Protein AF-A0A8T2MUW1-F1 (afdb_monomer_lite)

pLDDT: mean 74.4, std 23.47, range [25.89, 97.88]

Organism: NCBI:txid121402

Structure (mmCIF, N/CA/C/O backbone):
data_AF-A0A8T2MUW1-F1
#
_entry.id   AF-A0A8T2MUW1-F1
#
loop_
_atom_site.group_PDB
_atom_site.id
_atom_site.type_symbol
_atom_site.label_atom_id
_atom_site.label_alt_id
_atom_site.label_comp_id
_atom_site.label_asym_id
_atom_site.label_entity_id
_atom_site.label_seq_id
_atom_site.pdbx_PDB_ins_code
_atom_site.Cartn_x
_atom_site.Cartn_y
_atom_site.Cartn_z
_atom_site.occupancy
_atom_site.B_iso_or_equiv
_atom_site.auth_seq_id
_atom_site.auth_comp_id
_atom_site.auth_asym_id
_atom_site.auth_atom_id
_atom_site.pdbx_P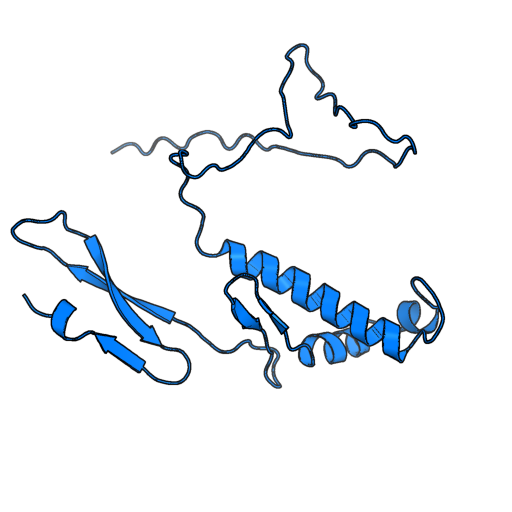DB_model_num
ATOM 1 N N . MET A 1 1 ? 32.789 17.665 -15.117 1.00 35.03 1 MET A N 1
ATOM 2 C CA . MET A 1 1 ? 31.347 17.574 -15.430 1.00 35.03 1 MET A CA 1
ATOM 3 C C . MET A 1 1 ? 30.590 18.192 -14.270 1.00 35.03 1 MET A C 1
ATOM 5 O O . MET A 1 1 ? 30.563 17.617 -13.192 1.00 35.03 1 MET A O 1
ATOM 9 N N . THR A 1 2 ? 30.112 19.420 -14.437 1.00 25.89 2 THR A N 1
ATOM 10 C CA . THR A 1 2 ? 29.362 20.162 -13.416 1.00 25.89 2 THR A CA 1
ATOM 11 C C . THR A 1 2 ? 27.902 19.730 -13.471 1.00 25.89 2 THR A C 1
ATOM 13 O O . THR A 1 2 ? 27.259 19.894 -14.504 1.00 25.89 2 THR A O 1
ATOM 16 N N . SER A 1 3 ? 27.393 19.148 -12.386 1.00 27.50 3 SER A N 1
ATOM 17 C CA . SER A 1 3 ? 25.976 18.812 -12.258 1.00 27.50 3 SER A CA 1
ATOM 18 C C . SER A 1 3 ? 25.231 20.044 -11.746 1.00 27.50 3 SER A C 1
ATOM 20 O O . SER A 1 3 ? 25.450 20.478 -10.614 1.00 27.50 3 SER A O 1
ATOM 22 N N . SER A 1 4 ? 24.409 20.653 -12.595 1.00 27.98 4 SER A N 1
ATOM 23 C CA . SER A 1 4 ? 23.560 21.790 -12.236 1.00 27.98 4 SER A CA 1
ATOM 24 C C . SER A 1 4 ? 22.319 21.264 -11.517 1.00 27.98 4 SER A C 1
ATOM 26 O O . SER A 1 4 ? 21.420 20.710 -12.146 1.00 27.98 4 SER A O 1
ATOM 28 N N . VAL A 1 5 ? 22.265 21.417 -10.196 1.00 36.09 5 VAL A N 1
ATOM 29 C CA . VAL A 1 5 ? 21.054 21.143 -9.412 1.00 36.09 5 VAL A CA 1
ATOM 30 C C . VAL A 1 5 ? 20.067 22.284 -9.668 1.00 36.09 5 VAL A C 1
ATOM 32 O O . VAL A 1 5 ? 20.334 23.427 -9.300 1.00 36.09 5 VAL A O 1
ATOM 35 N N . LEU A 1 6 ? 18.941 21.993 -10.326 1.00 33.69 6 LEU A N 1
ATOM 36 C CA . LEU A 1 6 ? 17.821 22.933 -10.426 1.00 33.69 6 LEU A CA 1
ATOM 37 C C . LEU A 1 6 ? 17.289 23.232 -9.011 1.00 33.69 6 LEU A C 1
ATOM 39 O O . LEU A 1 6 ? 17.141 22.301 -8.214 1.00 33.69 6 LEU A O 1
ATOM 43 N N . PRO A 1 7 ? 17.007 24.502 -8.666 1.00 29.80 7 PRO A N 1
ATOM 44 C CA . PRO A 1 7 ? 16.528 24.852 -7.339 1.00 29.80 7 PRO A CA 1
ATOM 45 C C . PRO A 1 7 ? 15.158 24.213 -7.106 1.00 29.80 7 PRO A C 1
ATOM 47 O O . PRO A 1 7 ? 14.219 24.407 -7.874 1.00 29.80 7 PRO A O 1
ATOM 50 N N . SER A 1 8 ? 15.060 23.436 -6.030 1.00 35.91 8 SER A N 1
ATOM 51 C CA . SER A 1 8 ? 13.803 22.874 -5.551 1.00 35.91 8 SER A CA 1
ATOM 52 C C . SER A 1 8 ? 12.954 24.014 -4.989 1.00 35.91 8 SER A C 1
ATOM 54 O O . SER A 1 8 ? 13.138 24.450 -3.850 1.00 35.91 8 SER A O 1
ATOM 56 N N . THR A 1 9 ? 12.063 24.563 -5.813 1.00 36.97 9 THR A N 1
ATOM 57 C CA . THR A 1 9 ? 11.066 25.534 -5.364 1.00 36.97 9 THR A CA 1
ATOM 58 C C . THR A 1 9 ? 10.074 24.790 -4.479 1.00 36.97 9 THR A C 1
ATOM 60 O O . THR A 1 9 ? 9.252 24.004 -4.945 1.00 36.97 9 THR A O 1
ATOM 63 N N . ARG A 1 10 ? 10.189 24.995 -3.168 1.00 34.69 10 ARG A N 1
ATOM 64 C CA . ARG A 1 10 ? 9.302 24.405 -2.168 1.00 34.69 10 ARG A CA 1
ATOM 65 C C . ARG A 1 10 ? 7.892 24.989 -2.342 1.00 34.69 10 ARG A C 1
ATOM 67 O O . ARG A 1 10 ? 7.623 26.092 -1.880 1.00 34.69 10 ARG A O 1
ATOM 74 N N . LEU A 1 11 ? 6.999 24.255 -3.003 1.00 37.12 11 LEU A N 1
ATOM 75 C CA . LEU A 1 11 ? 5.569 24.564 -3.062 1.00 37.12 11 LEU A CA 1
ATOM 76 C C . LEU A 1 11 ? 4.933 24.170 -1.723 1.00 37.12 11 LEU A C 1
ATOM 78 O O . LEU A 1 11 ? 4.792 22.989 -1.415 1.00 37.12 11 LEU A O 1
ATOM 82 N N . THR A 1 12 ? 4.595 25.153 -0.891 1.00 30.55 12 THR A N 1
ATOM 83 C CA . THR A 1 12 ? 3.819 24.931 0.336 1.00 30.55 12 THR A CA 1
ATOM 84 C C . THR A 1 12 ? 2.358 25.286 0.085 1.00 30.55 12 THR A C 1
ATOM 86 O O . THR A 1 12 ? 2.042 26.457 -0.120 1.00 30.55 12 THR A O 1
ATOM 89 N N . CYS A 1 13 ? 1.466 24.297 0.141 1.00 36.25 13 CYS A N 1
ATOM 90 C CA . CYS A 1 13 ? 0.022 24.516 0.199 1.00 36.25 13 CYS A CA 1
ATOM 91 C C . CYS A 1 13 ? -0.443 24.349 1.649 1.00 36.25 13 CYS A C 1
ATOM 93 O O . CYS A 1 13 ? -0.235 23.295 2.248 1.00 36.25 13 CYS A O 1
ATOM 95 N N . SER A 1 14 ? -1.071 25.385 2.204 1.00 35.25 14 SER A N 1
ATOM 96 C CA . SER A 1 14 ? -1.737 25.327 3.509 1.00 35.25 14 SER A CA 1
ATOM 97 C C . SER A 1 14 ? -3.250 25.216 3.299 1.00 35.25 14 SER A C 1
ATOM 99 O O . SER A 1 14 ? -3.775 25.925 2.438 1.00 35.25 14 SER A O 1
ATOM 101 N N . PRO A 1 15 ? -3.974 24.377 4.059 1.00 34.03 15 PRO A N 1
ATOM 102 C CA . PRO A 1 15 ? -5.423 24.299 3.945 1.00 34.03 15 PRO A CA 1
ATOM 103 C C . PRO A 1 15 ? -6.068 25.548 4.555 1.00 34.03 15 PRO A C 1
ATOM 105 O O . PRO A 1 15 ? -5.808 25.875 5.713 1.00 34.03 15 PRO A O 1
ATOM 108 N N . SER A 1 16 ? -6.925 26.236 3.800 1.00 32.97 16 SER A N 1
ATOM 109 C CA . SER A 1 16 ? -7.886 27.186 4.364 1.00 32.97 16 SER A CA 1
ATOM 110 C C . SER A 1 16 ? -9.198 26.472 4.705 1.00 32.97 16 SER A C 1
ATOM 112 O O . SER A 1 16 ? -9.610 25.520 4.044 1.00 32.97 16 SER A O 1
ATOM 114 N N . SER A 1 17 ? -9.814 26.920 5.798 1.00 30.31 17 SER A N 1
ATOM 115 C CA . SER A 1 17 ? -11.027 26.381 6.419 1.00 30.31 17 SER A CA 1
ATOM 116 C C . SER A 1 17 ? -12.212 26.237 5.447 1.00 30.31 17 SER A C 1
ATOM 118 O O . SER A 1 17 ? -12.308 26.991 4.477 1.00 30.31 17 SER A O 1
ATOM 120 N N . PRO A 1 18 ? -13.164 25.325 5.721 1.00 35.38 18 PRO A N 1
ATOM 121 C CA . PRO A 1 18 ? -14.256 25.043 4.804 1.00 35.38 18 PRO A CA 1
ATOM 122 C C . PRO A 1 18 ? -15.299 26.162 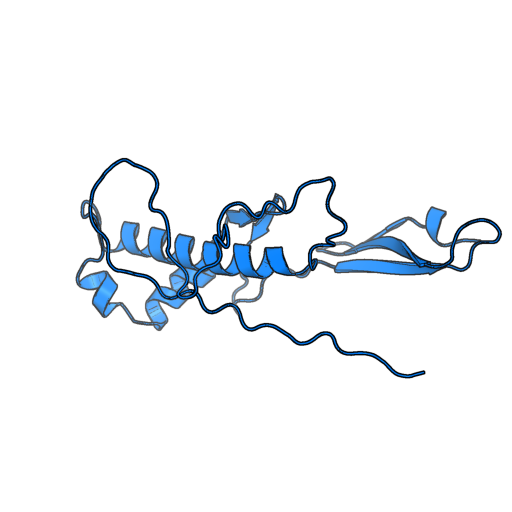4.875 1.00 35.38 18 PRO A C 1
ATOM 124 O O . PRO A 1 18 ? -15.888 26.394 5.929 1.00 35.38 18 PRO A O 1
ATOM 127 N N . GLN A 1 19 ? -15.572 26.828 3.753 1.00 31.42 19 GLN A N 1
ATOM 128 C CA . GLN A 1 19 ? -16.831 27.550 3.585 1.00 31.42 19 GLN A CA 1
ATOM 129 C C . GLN A 1 19 ? -17.630 26.956 2.428 1.00 31.42 19 GLN A C 1
ATOM 131 O O . GLN A 1 19 ? -17.142 26.782 1.315 1.00 31.42 19 GLN A O 1
ATOM 136 N N . GLN A 1 20 ? -18.869 26.602 2.762 1.00 36.53 20 GLN A N 1
ATOM 137 C CA . GLN A 1 20 ? -19.920 26.112 1.882 1.00 36.53 20 GLN A CA 1
ATOM 138 C C . GLN A 1 20 ? -20.222 27.121 0.769 1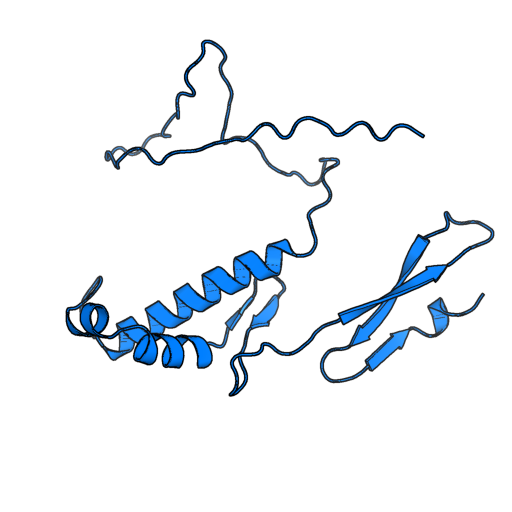.00 36.53 20 GLN A C 1
ATOM 140 O O . GLN A 1 20 ? -20.706 28.209 1.063 1.00 36.53 20 GLN A O 1
ATOM 145 N N . SER A 1 21 ? -20.017 26.742 -0.496 1.00 32.06 21 SER A N 1
ATOM 146 C CA . SER A 1 21 ? -20.837 27.174 -1.640 1.00 32.06 21 SER A CA 1
ATOM 147 C C . SER A 1 21 ? -20.384 26.456 -2.920 1.00 32.06 21 SER A C 1
ATOM 149 O O . SER A 1 21 ? -19.192 26.291 -3.169 1.00 32.06 21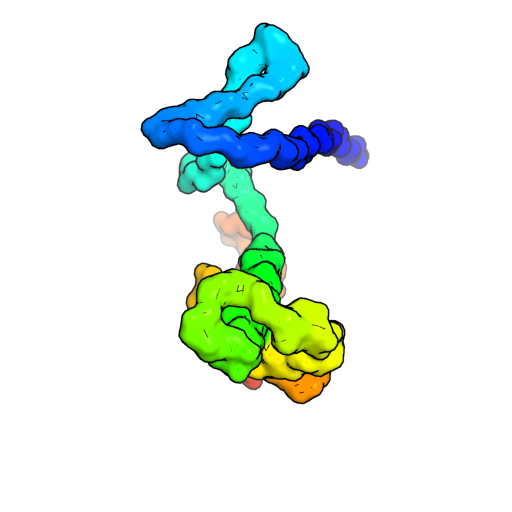 SER A O 1
ATOM 151 N N . ASN A 1 22 ? -21.346 26.014 -3.729 1.00 41.09 22 ASN A N 1
ATOM 152 C CA . ASN A 1 22 ? -21.188 25.154 -4.907 1.00 41.09 22 ASN A CA 1
ATOM 153 C C . ASN A 1 22 ? -20.638 25.875 -6.153 1.00 41.09 22 ASN A C 1
ATOM 155 O O . ASN A 1 22 ? -21.256 25.839 -7.216 1.00 41.09 22 ASN A O 1
ATOM 159 N N . HIS A 1 23 ? -19.479 26.521 -6.068 1.00 38.94 23 HIS A N 1
ATOM 160 C CA . HIS A 1 23 ? -18.813 27.035 -7.263 1.00 38.94 23 HIS A CA 1
ATOM 161 C C . HIS A 1 23 ? -17.308 27.168 -7.017 1.00 38.94 23 HIS A C 1
ATOM 163 O O . HIS A 1 23 ? -16.902 27.892 -6.116 1.00 38.94 23 HIS A O 1
ATOM 169 N N . LEU A 1 24 ? -16.523 26.419 -7.803 1.00 37.97 24 LEU A N 1
ATOM 170 C CA . LEU A 1 24 ? -15.063 26.477 -7.990 1.00 37.97 24 LEU A CA 1
ATOM 171 C C . LEU A 1 24 ? -14.318 27.403 -7.009 1.00 37.97 24 LEU A C 1
ATOM 173 O O . LEU A 1 24 ? -14.204 28.604 -7.245 1.00 37.97 24 LEU A O 1
ATOM 177 N N . THR A 1 25 ? -13.774 26.835 -5.929 1.00 36.22 25 THR A N 1
ATOM 178 C CA . THR A 1 25 ? -12.861 27.541 -5.023 1.00 36.22 25 THR A CA 1
ATOM 179 C C . THR A 1 25 ? -11.607 27.954 -5.790 1.00 36.22 25 THR A C 1
ATOM 181 O O . THR A 1 25 ? -10.744 27.123 -6.075 1.00 36.22 25 THR A O 1
ATOM 184 N N . SER A 1 26 ? -11.509 29.233 -6.145 1.00 36.75 26 SER A N 1
ATOM 185 C CA . SER A 1 26 ? -10.259 29.837 -6.584 1.00 36.75 26 SER A CA 1
ATOM 186 C C . SER A 1 26 ? -9.347 30.015 -5.369 1.00 36.75 26 SER A C 1
ATOM 188 O O . SER A 1 26 ? -9.704 30.656 -4.380 1.00 36.75 26 SER A O 1
ATOM 190 N N . PHE A 1 27 ? -8.159 29.417 -5.426 1.00 40.31 27 PHE A N 1
ATOM 191 C CA . PHE A 1 27 ? -7.106 29.632 -4.439 1.00 40.31 27 PHE A CA 1
ATOM 192 C C . PHE A 1 27 ? -6.228 30.796 -4.915 1.00 40.31 27 PHE A C 1
ATOM 194 O O . PHE A 1 27 ? -5.675 30.749 -6.011 1.00 40.31 27 PHE A O 1
ATOM 201 N N . LEU A 1 28 ? -6.114 31.857 -4.113 1.00 36.75 28 LEU A N 1
ATOM 202 C CA . LEU A 1 28 ? -5.218 32.984 -4.386 1.00 36.75 28 LEU A CA 1
ATOM 203 C C . LEU A 1 28 ? -3.842 32.701 -3.764 1.00 36.75 28 LEU A C 1
ATOM 205 O O . LEU A 1 28 ? -3.709 32.669 -2.540 1.00 36.75 28 LEU A O 1
ATOM 209 N N . CYS A 1 29 ? -2.808 32.517 -4.588 1.00 40.66 29 CYS A N 1
ATOM 210 C CA . CYS A 1 29 ? -1.415 32.579 -4.136 1.00 40.66 29 CYS A CA 1
ATOM 211 C C . CYS A 1 29 ? -0.991 34.054 -4.030 1.00 40.66 29 CYS A C 1
ATOM 213 O O . CYS A 1 29 ? -1.237 34.840 -4.939 1.00 40.66 29 CYS A O 1
ATOM 215 N N . ASN A 1 30 ? -0.388 34.452 -2.907 1.00 42.50 30 ASN A N 1
ATOM 216 C CA . ASN A 1 30 ? -0.077 35.855 -2.632 1.00 42.50 30 ASN A CA 1
ATOM 217 C C . ASN A 1 30 ? 1.060 36.361 -3.546 1.00 42.50 30 ASN A C 1
ATOM 219 O O . ASN A 1 30 ? 2.208 35.942 -3.404 1.00 42.50 30 ASN A O 1
ATOM 223 N N . GLY A 1 31 ? 0.723 37.255 -4.479 1.00 43.22 31 GLY A N 1
ATOM 224 C CA . GLY A 1 31 ? 1.609 37.850 -5.484 1.00 43.22 31 GLY A CA 1
ATOM 225 C C . GLY A 1 31 ? 0.835 38.060 -6.788 1.00 43.22 31 GLY A C 1
ATOM 226 O O . GLY A 1 31 ? 0.171 37.140 -7.243 1.00 43.22 31 GLY A O 1
ATOM 227 N N . ASN A 1 32 ? 0.872 39.263 -7.373 1.00 48.50 32 ASN A N 1
ATOM 228 C CA . ASN A 1 32 ? 0.067 39.683 -8.538 1.00 48.50 32 ASN A CA 1
ATOM 229 C C . ASN A 1 32 ? 0.435 38.976 -9.867 1.00 48.50 32 ASN A C 1
ATOM 231 O O . ASN A 1 32 ? 0.694 39.624 -10.879 1.00 48.50 32 ASN A O 1
ATOM 235 N N . MET A 1 33 ? 0.442 37.648 -9.893 1.00 44.91 33 MET A N 1
ATOM 236 C CA . MET A 1 33 ? 0.492 36.849 -11.109 1.00 44.91 33 MET A CA 1
ATOM 237 C C . MET A 1 33 ? -0.581 35.764 -10.986 1.00 44.91 33 MET A C 1
ATOM 239 O O . MET A 1 33 ? -0.591 35.072 -9.966 1.00 44.91 33 MET A O 1
ATOM 243 N N . PRO A 1 34 ? -1.487 35.593 -11.967 1.00 45.25 34 PRO A N 1
ATOM 244 C CA . PRO A 1 34 ? -2.442 34.494 -11.950 1.00 45.25 34 PRO A CA 1
ATOM 245 C C . PRO A 1 34 ? -1.677 33.182 -12.167 1.00 45.25 34 PRO A C 1
ATOM 247 O O . PRO A 1 34 ? -1.558 32.680 -13.279 1.00 45.25 34 PRO A O 1
ATOM 250 N N . LEU A 1 35 ? -1.098 32.653 -11.092 1.00 44.34 35 LEU A N 1
ATOM 251 C CA . LEU A 1 35 ? -0.571 31.302 -11.023 1.00 44.34 35 LEU A CA 1
ATOM 252 C C . LEU A 1 35 ? -1.781 30.385 -10.885 1.00 44.34 35 LEU A C 1
ATOM 254 O O . LEU A 1 35 ? -2.398 30.296 -9.825 1.00 44.34 35 LEU A O 1
ATOM 258 N N . SER A 1 36 ? -2.157 29.753 -11.991 1.00 50.22 36 SER A N 1
ATOM 259 C CA . SER A 1 36 ? -3.189 28.723 -12.061 1.00 50.22 36 SER A CA 1
ATOM 260 C C . SER A 1 36 ? -2.712 27.433 -11.383 1.00 50.22 36 SER A C 1
ATOM 262 O O . SER A 1 36 ? -2.550 26.409 -12.043 1.00 50.22 36 SER A O 1
ATOM 264 N N . CYS A 1 37 ? -2.465 27.473 -10.074 1.00 50.59 37 CYS A N 1
ATOM 265 C CA . CYS A 1 37 ? -2.256 26.263 -9.287 1.00 50.59 37 CYS A CA 1
ATOM 266 C C . CYS A 1 37 ? -3.589 25.502 -9.239 1.00 50.59 37 CYS A C 1
ATOM 268 O O . CYS A 1 37 ? -4.591 26.030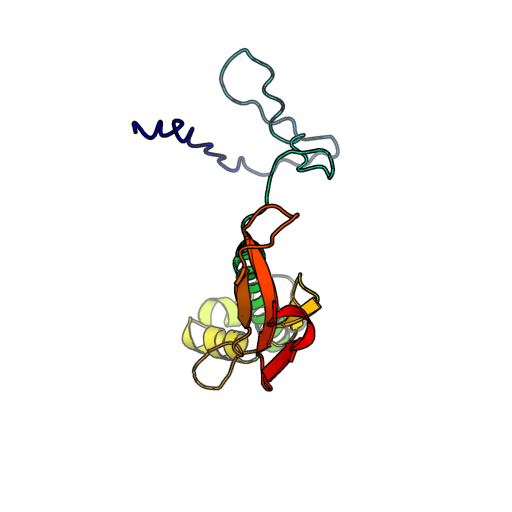 -8.752 1.00 50.59 37 CYS A O 1
ATOM 270 N N . GLY A 1 38 ? -3.615 24.280 -9.775 1.00 51.25 38 GLY A N 1
ATOM 271 C CA . GLY A 1 38 ? -4.810 23.428 -9.829 1.00 51.25 38 GLY A CA 1
ATOM 272 C C . GLY A 1 38 ? -5.266 23.030 -11.236 1.00 51.25 38 GLY A C 1
ATOM 273 O O . GLY A 1 38 ? -6.222 22.264 -11.361 1.00 51.25 38 GLY A O 1
ATOM 274 N N . GLN A 1 39 ? -4.595 23.504 -12.291 1.00 53.56 39 GLN A N 1
ATOM 275 C CA . GLN A 1 39 ? -4.784 22.998 -13.659 1.00 53.56 39 GLN A CA 1
ATOM 276 C C . GLN A 1 39 ? -3.617 22.131 -14.146 1.00 53.56 39 GLN A C 1
ATOM 278 O O . GLN A 1 39 ? -3.679 21.617 -15.265 1.00 53.56 39 GLN A O 1
ATOM 283 N N . GLU A 1 40 ? -2.573 21.926 -13.334 1.00 60.03 40 GLU A N 1
ATOM 284 C CA . GLU A 1 40 ? -1.478 21.035 -13.700 1.00 60.03 40 GLU A CA 1
ATOM 285 C C . GLU A 1 40 ? -1.993 19.602 -13.854 1.00 60.03 40 GLU A C 1
ATOM 287 O O . GLU A 1 40 ? -2.324 18.905 -12.894 1.00 60.03 40 GLU A O 1
ATOM 292 N N . ARG A 1 41 ? -2.056 19.150 -15.106 1.00 56.28 41 ARG A N 1
ATOM 293 C CA . ARG A 1 41 ? -2.284 17.753 -15.448 1.00 56.28 41 ARG A CA 1
ATOM 294 C C . ARG A 1 41 ? -0.985 17.204 -15.993 1.00 56.28 41 ARG A C 1
ATOM 296 O O . ARG A 1 41 ? -0.466 17.695 -16.993 1.00 56.28 41 ARG A O 1
ATOM 303 N N . ILE A 1 42 ? -0.493 16.151 -15.358 1.00 59.22 42 ILE A N 1
ATOM 304 C CA . ILE A 1 42 ? 0.512 15.281 -15.958 1.00 59.22 42 ILE A CA 1
ATOM 305 C C . ILE A 1 42 ? -0.221 14.519 -17.067 1.00 59.22 42 ILE A C 1
ATOM 307 O O . ILE A 1 42 ? -0.851 13.490 -16.834 1.00 59.22 42 ILE A O 1
ATOM 311 N N . GLY A 1 43 ? -0.285 15.137 -18.244 1.00 54.72 43 GLY A N 1
ATOM 312 C CA . GLY A 1 43 ? -0.885 14.558 -19.436 1.00 54.72 43 GLY A CA 1
ATOM 313 C C . GLY A 1 43 ? 0.052 13.547 -20.088 1.00 54.72 43 GLY A C 1
ATOM 314 O O . GLY A 1 43 ? 1.263 13.576 -19.867 1.00 54.72 43 GLY A O 1
ATOM 315 N N . ILE A 1 44 ? -0.520 12.689 -20.932 1.00 57.03 44 ILE A N 1
ATOM 316 C CA . ILE A 1 44 ? 0.211 11.700 -21.743 1.00 57.03 44 ILE A CA 1
ATOM 317 C C . ILE A 1 44 ? 1.259 12.392 -22.640 1.00 57.03 44 ILE A C 1
ATOM 319 O O . ILE A 1 44 ? 2.308 11.822 -22.913 1.00 57.03 44 ILE A O 1
ATOM 323 N N . ASP A 1 45 ? 1.024 13.658 -23.001 1.00 61.66 45 ASP A N 1
ATOM 324 C CA . ASP A 1 45 ? 1.922 14.477 -23.826 1.00 61.66 45 ASP A CA 1
ATOM 325 C C . ASP A 1 45 ? 3.027 15.202 -23.027 1.00 61.66 45 ASP A C 1
ATOM 327 O O . ASP A 1 45 ? 3.760 16.032 -23.571 1.00 61.66 45 ASP A O 1
ATOM 331 N N . SER A 1 46 ? 3.149 14.949 -21.718 1.00 66.62 46 SER A N 1
ATOM 332 C CA . SER A 1 46 ? 4.178 15.579 -20.885 1.00 66.62 46 SER A CA 1
ATOM 333 C C . SER A 1 46 ? 5.493 14.796 -20.920 1.00 66.62 46 SER A C 1
ATOM 335 O O . SER A 1 46 ? 5.510 13.571 -20.931 1.00 66.62 46 SER A O 1
ATOM 337 N N . LYS A 1 47 ? 6.628 15.504 -20.862 1.00 67.44 47 LYS A N 1
ATOM 338 C CA . LYS A 1 47 ? 7.966 14.894 -20.706 1.00 67.44 47 LYS A CA 1
ATOM 339 C C . LYS A 1 47 ? 8.230 14.362 -19.288 1.00 67.44 47 LYS A C 1
ATOM 341 O O . LYS A 1 47 ? 9.382 14.154 -18.917 1.00 67.44 47 LYS A O 1
ATOM 346 N N . TYR A 1 48 ? 7.199 14.260 -18.458 1.00 67.94 48 TYR A N 1
ATOM 347 C CA . TYR A 1 48 ? 7.336 13.849 -17.072 1.00 67.94 48 TYR A CA 1
ATOM 348 C C . TYR A 1 48 ? 7.368 12.323 -16.990 1.00 67.94 48 TYR A C 1
ATOM 350 O O . TYR A 1 48 ? 6.420 11.656 -17.396 1.00 67.94 48 TYR A O 1
ATOM 358 N N . GLU A 1 49 ? 8.436 11.781 -16.413 1.00 66.25 49 GLU A N 1
ATOM 359 C CA . GLU A 1 49 ? 8.498 10.378 -16.018 1.00 66.25 49 GLU A CA 1
ATOM 360 C C . GLU A 1 49 ? 8.119 10.260 -14.545 1.00 66.25 49 GLU A C 1
ATOM 362 O O . GLU A 1 49 ? 8.762 10.844 -13.668 1.00 66.25 49 GLU A O 1
ATOM 367 N N . GLN A 1 50 ? 7.043 9.525 -14.269 1.00 68.25 50 GLN A N 1
ATOM 368 C CA . GLN A 1 50 ? 6.600 9.312 -12.901 1.00 68.25 50 GLN A CA 1
ATOM 369 C C . GLN A 1 50 ? 7.588 8.424 -12.151 1.00 68.25 50 GLN A C 1
ATOM 371 O O . GLN A 1 50 ? 8.012 7.381 -12.648 1.00 68.25 50 GLN A O 1
ATOM 376 N N . GLU A 1 51 ? 7.915 8.809 -10.917 1.00 74.75 51 GLU A N 1
ATOM 377 C CA . GLU A 1 51 ? 8.709 7.952 -10.047 1.00 74.75 51 GLU A CA 1
ATOM 378 C C . GLU A 1 51 ? 7.940 6.648 -9.783 1.00 74.75 51 GLU A C 1
ATOM 380 O O . GLU A 1 51 ? 6.844 6.655 -9.216 1.00 74.75 51 GLU A O 1
ATOM 385 N N . GLY A 1 52 ? 8.538 5.511 -10.149 1.00 75.25 52 GLY A N 1
ATOM 386 C CA . GLY A 1 52 ? 7.908 4.185 -10.062 1.00 75.25 52 GLY A CA 1
ATOM 387 C C . GLY A 1 52 ? 7.544 3.717 -8.646 1.00 75.25 52 GLY A C 1
ATOM 388 O O . GLY A 1 52 ? 7.020 2.624 -8.474 1.00 75.25 52 GLY A O 1
ATOM 389 N N . LYS A 1 53 ? 7.810 4.530 -7.617 1.00 82.44 53 LYS A N 1
ATOM 390 C CA . LYS A 1 53 ? 7.509 4.234 -6.210 1.00 82.44 53 LYS A CA 1
ATOM 391 C C . LYS A 1 53 ? 6.278 4.959 -5.674 1.00 82.44 53 LYS A C 1
ATOM 393 O O . LYS A 1 53 ? 5.842 4.655 -4.566 1.00 82.44 53 LYS A O 1
ATOM 398 N N . VAL A 1 54 ? 5.694 5.885 -6.439 1.00 86.19 54 VAL A N 1
ATOM 399 C CA . VAL A 1 54 ? 4.515 6.655 -6.002 1.00 86.19 54 VAL A CA 1
ATOM 400 C C . VAL A 1 54 ? 3.337 5.737 -5.662 1.00 86.19 54 VAL A C 1
ATOM 402 O O . VAL A 1 54 ? 2.605 6.010 -4.712 1.00 86.19 54 VAL A O 1
ATOM 405 N N . GLN A 1 55 ? 3.192 4.607 -6.361 1.00 85.50 55 GLN A N 1
ATOM 406 C CA . GLN A 1 55 ? 2.124 3.641 -6.084 1.00 85.50 55 GLN A CA 1
ATOM 407 C C . GLN A 1 55 ? 2.193 3.073 -4.659 1.00 85.50 55 GLN A C 1
ATOM 409 O O . GLN A 1 55 ? 1.159 2.948 -4.011 1.00 85.50 55 GLN A O 1
ATOM 414 N N . PHE A 1 56 ? 3.394 2.858 -4.106 1.00 87.81 56 PHE A N 1
ATOM 415 C CA . PHE A 1 56 ? 3.546 2.390 -2.724 1.00 87.81 56 PHE A CA 1
ATOM 416 C C . PHE A 1 56 ? 3.038 3.406 -1.698 1.00 87.81 56 PHE A C 1
ATOM 418 O O . PHE A 1 56 ? 2.494 3.021 -0.666 1.00 87.81 56 PHE A O 1
ATOM 425 N N . VAL A 1 57 ? 3.189 4.703 -1.977 1.00 91.94 57 VAL A N 1
ATOM 426 C CA . VAL A 1 57 ? 2.683 5.765 -1.097 1.00 91.94 57 VAL A CA 1
ATOM 427 C C . VAL A 1 57 ? 1.157 5.787 -1.124 1.00 91.94 57 VAL A C 1
ATOM 429 O O . VAL A 1 57 ? 0.526 5.873 -0.071 1.00 91.94 57 VAL A O 1
ATOM 432 N N . ILE A 1 58 ? 0.567 5.662 -2.315 1.00 92.06 58 ILE A N 1
ATOM 433 C CA . ILE A 1 58 ? -0.887 5.595 -2.496 1.00 92.06 58 ILE A CA 1
ATOM 434 C C . ILE A 1 58 ? -1.446 4.390 -1.734 1.00 92.06 58 ILE A C 1
ATOM 436 O O . ILE A 1 58 ? -2.324 4.544 -0.884 1.00 92.06 58 ILE A O 1
ATOM 440 N N . ASP A 1 59 ? -0.892 3.206 -1.980 1.00 93.62 59 ASP A N 1
ATOM 441 C CA . ASP A 1 59 ? -1.353 1.963 -1.369 1.00 93.62 59 ASP A CA 1
ATOM 442 C C . ASP A 1 59 ? -1.176 1.978 0.164 1.00 93.62 59 ASP A C 1
ATOM 444 O O . ASP A 1 59 ? -2.044 1.490 0.888 1.00 93.62 59 ASP A O 1
ATOM 448 N N . ALA A 1 60 ? -0.119 2.609 0.692 1.00 94.31 60 ALA A N 1
ATOM 449 C CA . ALA A 1 60 ? 0.069 2.773 2.136 1.00 94.31 60 ALA A CA 1
ATOM 450 C C . ALA A 1 60 ? -1.040 3.622 2.784 1.00 94.31 60 ALA A C 1
ATOM 452 O O . ALA A 1 60 ? -1.545 3.274 3.855 1.00 94.31 60 ALA A O 1
ATOM 453 N N . VAL A 1 61 ? -1.457 4.712 2.133 1.00 96.50 61 VAL A N 1
ATOM 454 C CA . VAL A 1 61 ? -2.565 5.551 2.619 1.00 96.50 61 VAL A CA 1
ATOM 455 C C . VAL A 1 61 ? -3.883 4.777 2.576 1.00 96.50 61 VAL A C 1
ATOM 457 O O . VAL A 1 61 ? -4.634 4.784 3.555 1.00 96.50 61 VAL A O 1
ATOM 460 N N . TYR A 1 62 ? -4.143 4.051 1.485 1.00 96.75 62 TYR A N 1
ATOM 461 C CA . TYR A 1 62 ? -5.333 3.207 1.373 1.00 96.75 62 TYR A CA 1
ATOM 462 C C . TYR A 1 62 ? -5.361 2.091 2.420 1.00 96.75 62 TYR A C 1
ATOM 464 O O . TYR A 1 62 ? -6.419 1.830 2.989 1.00 96.75 62 TYR A O 1
ATOM 472 N N . ALA A 1 63 ? -4.221 1.483 2.754 1.00 97.00 63 ALA A N 1
ATOM 473 C CA . ALA A 1 63 ? -4.150 0.469 3.803 1.00 97.00 63 ALA A CA 1
ATOM 474 C C . ALA A 1 63 ? -4.624 1.013 5.161 1.00 97.00 63 ALA A C 1
ATOM 476 O O . ALA A 1 63 ? -5.415 0.367 5.850 1.00 97.00 63 ALA A O 1
ATOM 477 N N . VAL A 1 64 ? -4.210 2.229 5.528 1.00 96.94 64 VAL A N 1
ATOM 478 C CA . VAL A 1 64 ? -4.674 2.878 6.765 1.00 96.94 64 VAL A CA 1
ATOM 479 C C . VAL A 1 64 ? -6.165 3.219 6.683 1.00 96.94 64 VAL A C 1
ATOM 481 O O . VAL A 1 64 ? -6.894 2.993 7.650 1.00 96.94 64 VAL A O 1
ATOM 484 N N . ALA A 1 65 ? -6.643 3.702 5.533 1.00 97.50 65 ALA A N 1
ATOM 485 C CA . ALA A 1 65 ? -8.060 4.000 5.327 1.00 97.50 65 ALA A CA 1
ATOM 486 C C . ALA A 1 65 ? -8.941 2.745 5.473 1.00 97.50 65 ALA A C 1
ATOM 488 O O . ALA A 1 65 ? -9.929 2.767 6.208 1.00 97.50 65 ALA A O 1
ATOM 489 N N . HIS A 1 66 ? -8.552 1.630 4.849 1.00 97.88 66 HIS A N 1
ATOM 490 C CA . HIS A 1 66 ? -9.233 0.341 4.989 1.00 97.88 66 HIS A CA 1
ATOM 491 C C . HIS A 1 66 ? -9.211 -0.170 6.434 1.00 97.88 66 HIS A C 1
ATOM 493 O O . HIS A 1 66 ? -10.227 -0.663 6.927 1.00 97.88 66 HIS A O 1
ATOM 499 N N . ALA A 1 67 ? -8.090 -0.015 7.142 1.00 97.50 67 ALA A N 1
ATOM 500 C CA . ALA A 1 67 ? -7.984 -0.410 8.543 1.00 97.50 67 ALA A CA 1
ATOM 501 C C . ALA A 1 67 ? -8.954 0.378 9.433 1.00 97.50 67 ALA A C 1
ATOM 503 O O . ALA A 1 67 ? -9.691 -0.214 10.221 1.00 97.50 67 ALA A O 1
ATOM 504 N N . LEU A 1 68 ? -8.989 1.705 9.278 1.00 96.69 68 LEU A N 1
ATOM 505 C CA . LEU A 1 68 ? -9.904 2.578 10.013 1.00 96.69 68 LEU A CA 1
ATOM 506 C C . LEU A 1 68 ? -11.365 2.292 9.661 1.00 96.69 68 LEU A C 1
ATOM 508 O O . LEU A 1 68 ? -12.210 2.287 10.551 1.00 96.69 68 LEU A O 1
ATOM 512 N N . HIS A 1 69 ? -11.660 2.003 8.394 1.00 96.00 69 HIS A N 1
ATOM 513 C CA . HIS A 1 69 ? -13.001 1.629 7.956 1.00 96.00 69 HIS A CA 1
ATOM 514 C C . HIS A 1 69 ? -13.481 0.331 8.621 1.00 96.00 69 HIS A C 1
ATOM 516 O O . HIS A 1 69 ? -14.585 0.285 9.166 1.00 96.00 69 HIS A O 1
ATOM 522 N N . ASN A 1 70 ? -12.643 -0.708 8.632 1.00 96.75 70 ASN A N 1
ATOM 523 C CA . ASN A 1 70 ? -12.968 -1.982 9.277 1.00 96.75 70 ASN A CA 1
ATOM 524 C C . ASN A 1 70 ? -13.136 -1.812 10.792 1.00 96.75 70 ASN A C 1
ATOM 526 O O . ASN A 1 70 ? -14.094 -2.301 11.378 1.00 96.75 70 ASN A O 1
ATOM 530 N N . MET A 1 71 ? -12.250 -1.038 11.413 1.00 96.56 71 MET A N 1
ATOM 531 C CA . MET A 1 71 ? -12.327 -0.711 12.831 1.00 96.56 71 MET A CA 1
ATOM 532 C C . MET A 1 71 ? -13.598 0.054 13.202 1.00 96.56 71 MET A C 1
ATOM 534 O O . MET A 1 71 ? -14.222 -0.241 14.218 1.00 96.56 71 MET A O 1
ATOM 538 N N . HIS A 1 72 ? -13.995 1.024 12.380 1.00 96.50 72 HIS A N 1
ATOM 539 C CA . HIS A 1 72 ? -15.232 1.769 12.566 1.00 96.50 72 HIS A CA 1
ATOM 540 C C . HIS A 1 72 ? -16.453 0.851 12.457 1.00 96.50 72 HIS A C 1
ATOM 542 O O . HIS A 1 72 ? -17.350 0.934 13.289 1.00 96.50 72 HIS A O 1
ATOM 548 N N . ARG A 1 73 ? -16.498 -0.041 11.459 1.00 95.06 73 ARG A N 1
ATOM 549 C CA . ARG A 1 73 ? -17.604 -1.002 11.303 1.00 95.06 73 ARG A CA 1
ATOM 550 C C . ARG A 1 73 ? -17.757 -1.933 12.504 1.00 95.06 73 ARG A C 1
ATOM 552 O O . ARG A 1 73 ? -18.883 -2.261 12.858 1.00 95.06 73 ARG A O 1
ATOM 559 N N . ASP A 1 74 ? -16.648 -2.322 13.121 1.00 95.19 74 ASP A N 1
ATOM 560 C CA . ASP A 1 74 ? -16.657 -3.214 14.279 1.00 95.19 74 ASP A CA 1
ATOM 561 C C . ASP A 1 74 ? -17.040 -2.504 15.586 1.00 95.19 74 ASP A C 1
ATOM 563 O O . ASP A 1 74 ? -17.741 -3.081 16.412 1.00 95.19 74 ASP A O 1
ATOM 567 N N . LEU A 1 75 ? -16.547 -1.279 15.807 1.00 94.88 75 LEU A N 1
ATOM 568 C CA . LEU A 1 75 ? -16.685 -0.568 17.091 1.00 94.88 7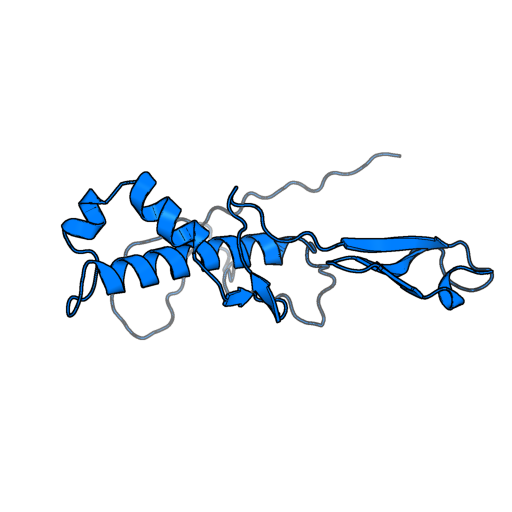5 LEU A CA 1
ATOM 569 C C . LEU A 1 75 ? -17.825 0.448 17.122 1.00 94.88 75 LEU A C 1
ATOM 571 O O . LEU A 1 75 ? -18.304 0.817 18.189 1.00 94.88 75 LEU A O 1
ATOM 575 N N . CYS A 1 76 ? -18.243 0.936 15.960 1.00 95.12 76 CYS A N 1
ATOM 576 C CA . CYS A 1 76 ? -19.241 1.986 15.830 1.00 95.12 76 CYS A CA 1
ATOM 577 C C . CYS A 1 76 ? -20.393 1.535 14.908 1.00 95.12 76 CYS A C 1
ATOM 579 O O . CYS A 1 76 ? -20.682 2.230 13.928 1.00 95.12 76 CYS A O 1
ATOM 581 N N . PRO A 1 77 ? -21.059 0.388 15.169 1.00 89.50 77 PRO A N 1
ATOM 582 C CA . PRO A 1 77 ? -22.200 -0.022 14.357 1.00 89.50 77 PRO A CA 1
ATOM 583 C C . PRO A 1 77 ? -23.293 1.060 14.422 1.00 89.50 77 PRO A C 1
ATOM 585 O O . PRO A 1 77 ? -23.577 1.598 15.492 1.00 89.50 77 PRO A O 1
ATOM 588 N N . GLU A 1 78 ? -23.876 1.407 13.272 1.00 86.44 78 GLU A N 1
ATOM 589 C CA . GLU A 1 78 ? -24.975 2.385 13.125 1.00 86.44 78 GLU A CA 1
ATOM 590 C C . GLU A 1 78 ? -24.655 3.858 13.454 1.00 86.44 78 GLU A C 1
ATOM 592 O O . GLU A 1 78 ? -25.554 4.701 13.465 1.00 86.44 78 GLU A O 1
ATOM 597 N N . ARG A 1 79 ? -23.387 4.219 13.689 1.00 88.56 79 ARG A N 1
ATOM 598 C CA . ARG A 1 79 ? -22.981 5.621 13.878 1.00 88.56 79 ARG A CA 1
ATOM 599 C C . ARG A 1 79 ? -22.146 6.105 12.699 1.00 88.56 79 ARG A C 1
ATOM 601 O O . ARG A 1 79 ? -21.278 5.396 12.215 1.00 88.56 79 ARG A O 1
ATOM 608 N N . SER A 1 80 ? -22.376 7.340 12.259 1.00 89.25 80 SER A N 1
ATOM 609 C CA . SER A 1 80 ? -21.464 8.043 11.355 1.00 89.25 80 SER A CA 1
ATOM 610 C C . SER A 1 80 ? -20.367 8.762 12.144 1.00 89.25 80 SER A C 1
ATOM 612 O O . SER A 1 80 ? -20.674 9.494 13.088 1.00 89.25 80 SER A O 1
ATOM 614 N N . GLY A 1 81 ? -19.114 8.636 11.711 1.00 91.31 81 GLY A N 1
ATOM 615 C CA . GLY A 1 81 ? -17.977 9.325 12.325 1.00 91.31 81 GLY A CA 1
ATOM 616 C C . GLY A 1 81 ? -17.366 8.558 13.500 1.00 91.31 81 GLY A C 1
ATOM 617 O O . GLY A 1 81 ? -17.719 7.421 13.786 1.00 91.31 81 GLY A O 1
ATOM 618 N N . ILE A 1 82 ? -16.404 9.172 14.187 1.00 92.50 82 ILE A N 1
ATOM 619 C CA . ILE A 1 82 ? -15.639 8.495 15.243 1.00 92.50 82 ILE A CA 1
ATOM 620 C C . ILE A 1 82 ? -16.505 8.356 16.504 1.00 92.50 82 ILE A C 1
ATOM 622 O O . ILE A 1 82 ? -17.058 9.336 17.002 1.00 92.50 82 ILE A O 1
ATOM 626 N N . CYS A 1 83 ? -16.626 7.134 17.028 1.00 93.88 83 CYS A N 1
ATOM 627 C CA . CYS A 1 83 ? -17.273 6.867 18.312 1.00 93.88 83 CYS A CA 1
ATOM 628 C C . CYS A 1 83 ? -16.248 6.784 19.464 1.00 93.88 83 CYS A C 1
ATOM 630 O O . CYS A 1 83 ? -15.070 6.522 19.206 1.00 93.88 83 CYS A O 1
ATOM 632 N N . PRO A 1 84 ? -16.676 6.931 20.737 1.00 94.50 84 PRO A N 1
ATOM 633 C CA . PRO A 1 84 ? -15.764 6.916 21.886 1.00 94.50 84 PRO A CA 1
ATOM 634 C C . PRO A 1 84 ? -14.896 5.654 21.978 1.00 94.50 84 PRO A C 1
ATOM 636 O O . PRO A 1 84 ? -13.735 5.720 22.369 1.00 94.50 84 PRO A O 1
ATOM 639 N N . GLU A 1 85 ? -15.422 4.494 21.574 1.00 93.38 85 GLU A N 1
ATOM 640 C CA . GLU A 1 85 ? -14.652 3.245 21.565 1.00 93.38 85 GLU A CA 1
ATOM 641 C C . GLU A 1 85 ? -13.484 3.271 20.580 1.00 93.38 85 GLU A C 1
ATOM 643 O O . GLU A 1 85 ? -12.422 2.719 20.871 1.00 93.38 85 GLU A O 1
ATOM 648 N N . MET A 1 86 ? -13.679 3.901 19.420 1.00 94.69 86 MET A N 1
ATOM 649 C CA . MET A 1 86 ? -12.646 4.068 18.404 1.00 94.69 86 MET A CA 1
ATOM 650 C C . MET A 1 86 ? -11.637 5.145 18.819 1.00 94.69 86 MET A C 1
ATOM 652 O O . MET A 1 86 ? -10.440 4.960 18.614 1.00 94.69 86 MET A O 1
ATOM 656 N N . GLU A 1 87 ? -12.095 6.218 19.466 1.00 92.69 87 GLU A N 1
ATOM 657 C CA . GLU A 1 87 ? -11.238 7.279 20.009 1.00 92.69 87 GLU A CA 1
ATOM 658 C C . GLU A 1 87 ? -10.300 6.754 21.111 1.00 92.69 87 GLU A C 1
ATOM 660 O O . GLU A 1 87 ? -9.107 7.051 21.123 1.00 92.69 87 GLU A O 1
ATOM 665 N N . MET A 1 88 ? -10.803 5.869 21.978 1.00 93.06 88 MET A N 1
ATOM 666 C CA . MET A 1 88 ? -10.012 5.215 23.028 1.00 93.06 88 MET A CA 1
ATOM 667 C C . MET A 1 88 ? -9.182 4.021 22.538 1.00 93.06 88 MET A C 1
ATOM 669 O O . MET A 1 88 ? -8.380 3.470 23.294 1.00 93.06 88 MET A O 1
ATOM 673 N N . ALA A 1 89 ? -9.370 3.567 21.298 1.00 86.00 89 ALA A N 1
ATOM 674 C CA . ALA A 1 89 ? -8.868 2.268 20.867 1.00 86.00 89 ALA A CA 1
ATOM 675 C C . ALA A 1 89 ? -7.335 2.147 20.808 1.00 86.00 89 ALA A C 1
ATOM 677 O O . ALA A 1 89 ? -6.808 1.032 20.868 1.00 86.00 89 ALA A O 1
ATOM 678 N N . GLY A 1 90 ? -6.612 3.262 20.724 1.00 92.25 90 GLY A N 1
ATOM 679 C CA . GLY A 1 90 ? -5.152 3.296 20.763 1.00 92.25 90 GLY A CA 1
ATOM 680 C C . GLY A 1 90 ? -4.450 2.536 19.623 1.00 92.25 90 GLY A C 1
ATOM 681 O O . GLY A 1 90 ? -5.037 1.788 18.835 1.00 92.25 90 GLY A O 1
ATOM 682 N N . GLY A 1 91 ? -3.126 2.699 19.546 1.00 93.75 91 GLY A N 1
ATOM 683 C CA . GLY A 1 91 ? -2.327 2.155 18.440 1.00 93.75 91 GLY A CA 1
ATOM 684 C C . GLY A 1 91 ? -2.321 0.624 18.359 1.00 93.75 91 GLY A C 1
ATOM 685 O O . GLY A 1 91 ? -2.322 0.063 17.269 1.00 93.75 91 GLY A O 1
ATOM 686 N N . LYS A 1 92 ? -2.374 -0.084 19.497 1.00 94.88 92 LYS A N 1
ATOM 687 C CA . LYS A 1 92 ? -2.330 -1.559 19.521 1.00 94.88 92 LYS A CA 1
ATOM 688 C C . LYS A 1 92 ? -3.579 -2.196 18.907 1.00 94.88 92 LYS A C 1
ATOM 690 O O . LYS A 1 92 ? -3.466 -3.252 18.287 1.00 94.88 92 LYS A O 1
ATOM 695 N N . LYS A 1 93 ? -4.759 -1.591 19.089 1.00 95.44 93 LYS A N 1
ATOM 696 C CA . LYS A 1 93 ? -6.003 -2.084 18.482 1.00 95.44 93 LYS A CA 1
ATOM 697 C C . LYS A 1 93 ? -6.021 -1.745 16.995 1.00 95.44 93 LYS A C 1
ATOM 699 O O . LYS A 1 93 ? -6.236 -2.648 16.196 1.00 95.44 93 LYS A O 1
ATOM 704 N N . LEU A 1 94 ? -5.663 -0.511 16.628 1.00 95.69 94 LEU A N 1
ATOM 705 C CA . LEU A 1 94 ? -5.533 -0.099 15.228 1.00 95.69 94 LEU A CA 1
ATOM 706 C C . LEU A 1 94 ? -4.537 -0.975 14.446 1.00 95.69 94 LEU A C 1
ATOM 708 O O . LEU A 1 94 ? -4.841 -1.411 13.342 1.00 95.69 94 LEU A O 1
ATOM 712 N N . LEU A 1 95 ? -3.387 -1.319 15.033 1.00 95.25 95 LEU A N 1
ATOM 713 C CA . LEU A 1 95 ? -2.385 -2.180 14.394 1.00 95.25 95 LEU A CA 1
ATOM 714 C C . LEU A 1 95 ? -2.944 -3.558 14.003 1.00 95.25 95 LEU A C 1
ATOM 716 O O . LEU A 1 95 ? -2.527 -4.120 12.992 1.00 95.25 95 LEU A O 1
ATOM 720 N N . LYS A 1 96 ? -3.892 -4.107 14.777 1.00 95.62 96 LYS A N 1
ATOM 721 C CA . LYS A 1 96 ? -4.563 -5.365 14.413 1.00 95.62 96 LYS A CA 1
ATOM 722 C C . LYS A 1 96 ? -5.378 -5.205 13.133 1.00 95.62 96 LYS A C 1
ATOM 724 O O . LYS A 1 96 ? -5.315 -6.080 12.280 1.00 95.62 96 LYS A O 1
ATOM 729 N N . TYR A 1 97 ? -6.083 -4.084 12.992 1.00 97.12 97 TYR A N 1
ATOM 730 C CA . TYR A 1 97 ? -6.840 -3.770 11.784 1.00 97.12 97 TYR A CA 1
ATOM 731 C C . TYR A 1 97 ? -5.928 -3.532 10.584 1.00 97.12 97 TYR A C 1
ATOM 733 O O . TYR A 1 97 ? -6.197 -4.086 9.526 1.00 97.12 97 TYR A O 1
ATOM 741 N N . ILE A 1 98 ? -4.819 -2.800 10.759 1.00 96.88 98 ILE A N 1
ATOM 742 C CA . ILE A 1 98 ? -3.827 -2.582 9.692 1.00 96.88 98 ILE A CA 1
ATOM 743 C C . ILE A 1 98 ? -3.289 -3.918 9.175 1.00 96.88 98 ILE A C 1
ATOM 745 O O . ILE A 1 98 ? -3.265 -4.144 7.974 1.00 96.88 98 ILE A O 1
ATOM 749 N N . ARG A 1 99 ? -2.909 -4.841 10.064 1.00 96.12 99 ARG A N 1
ATOM 750 C CA . ARG A 1 99 ? -2.375 -6.154 9.660 1.00 96.12 99 ARG A CA 1
ATOM 751 C C . ARG A 1 99 ? -3.403 -7.068 8.991 1.00 96.12 99 ARG A C 1
ATOM 753 O O . ARG A 1 99 ? -3.006 -8.027 8.342 1.00 96.12 99 ARG A O 1
ATOM 760 N N . ALA A 1 100 ? -4.694 -6.799 9.168 1.00 96.31 100 ALA A N 1
ATOM 761 C CA . ALA A 1 100 ? -5.776 -7.609 8.621 1.00 96.31 100 ALA A CA 1
ATOM 762 C C . ALA A 1 100 ? -6.329 -7.074 7.289 1.00 96.31 100 ALA A C 1
ATOM 764 O O . ALA A 1 100 ? -7.255 -7.674 6.743 1.00 96.31 100 ALA A O 1
ATOM 765 N N . VAL A 1 101 ? -5.818 -5.951 6.765 1.00 96.50 101 VAL A N 1
ATOM 766 C CA . VAL A 1 101 ? -6.319 -5.418 5.491 1.00 96.50 101 VAL A CA 1
ATOM 767 C C . VAL A 1 101 ? -5.923 -6.312 4.316 1.00 96.50 101 VAL A C 1
ATOM 769 O O . VAL A 1 101 ? -4.821 -6.858 4.255 1.00 96.50 101 VAL A O 1
ATOM 772 N N . SER A 1 102 ? -6.847 -6.430 3.367 1.00 95.88 102 SER A N 1
ATOM 773 C CA . SER A 1 102 ? -6.639 -7.074 2.077 1.00 95.88 102 SER A CA 1
ATOM 774 C C . SER A 1 102 ? -7.492 -6.347 1.045 1.00 95.88 102 SER A C 1
ATOM 776 O O . SER A 1 102 ? -8.714 -6.277 1.189 1.00 95.88 102 SER A O 1
ATOM 778 N N . PHE A 1 103 ? -6.844 -5.741 0.053 1.00 95.44 103 PHE A N 1
ATOM 779 C CA . PHE A 1 103 ? -7.506 -5.011 -1.028 1.00 95.44 103 PHE A CA 1
ATOM 780 C C . PHE A 1 103 ? -6.626 -4.997 -2.283 1.00 95.44 103 PHE A C 1
ATOM 782 O O . PHE A 1 103 ? -5.426 -5.265 -2.211 1.00 95.44 103 PHE A O 1
ATOM 789 N N . ASN A 1 104 ? -7.213 -4.677 -3.436 1.00 93.88 104 ASN A N 1
ATOM 790 C CA . ASN A 1 104 ? -6.456 -4.459 -4.668 1.00 93.88 104 ASN A CA 1
ATOM 791 C C . ASN A 1 104 ? -5.947 -3.016 -4.706 1.00 93.88 104 ASN A C 1
ATOM 793 O O . ASN A 1 104 ? -6.743 -2.079 -4.678 1.00 93.88 104 ASN A O 1
ATOM 797 N N . GLY A 1 105 ? -4.628 -2.857 -4.767 1.00 87.44 105 GLY A N 1
ATOM 798 C CA . GLY A 1 105 ? -3.952 -1.573 -4.872 1.00 87.44 105 GLY A CA 1
ATOM 799 C C . GLY A 1 105 ? -4.139 -0.913 -6.234 1.00 87.44 105 GLY A C 1
ATOM 800 O O . GLY A 1 105 ? -4.683 -1.491 -7.181 1.00 87.44 105 GLY A O 1
ATOM 801 N N . SER A 1 106 ? -3.636 0.313 -6.338 1.00 82.62 106 SER A N 1
ATOM 802 C CA . SER A 1 106 ? -3.744 1.155 -7.539 1.00 82.62 106 SER A CA 1
ATOM 803 C C . SER A 1 106 ? -3.107 0.536 -8.794 1.00 82.62 106 SER A C 1
ATOM 805 O O . SER A 1 106 ? -3.522 0.835 -9.912 1.00 82.62 106 SER A O 1
ATOM 807 N N . ALA A 1 107 ? -2.140 -0.365 -8.606 1.00 81.31 107 ALA A N 1
ATOM 808 C CA . ALA A 1 107 ? -1.462 -1.125 -9.656 1.00 81.31 107 ALA A CA 1
ATOM 809 C C . ALA A 1 107 ? -2.222 -2.388 -10.113 1.00 81.31 107 ALA A C 1
ATOM 811 O O . ALA A 1 107 ? -1.714 -3.154 -10.928 1.00 81.31 107 ALA A O 1
ATOM 812 N N . GLY A 1 108 ? -3.388 -2.680 -9.523 1.00 83.62 108 GLY A N 1
ATOM 813 C CA . GLY A 1 108 ? -4.085 -3.959 -9.697 1.00 83.62 108 GLY A CA 1
ATOM 814 C C . GLY A 1 108 ? -3.461 -5.121 -8.913 1.00 83.62 108 GLY A C 1
ATOM 815 O O . GLY A 1 108 ? -3.855 -6.272 -9.092 1.00 83.62 108 GLY A O 1
ATOM 816 N N . THR A 1 109 ? -2.496 -4.845 -8.033 1.00 84.62 109 THR A N 1
ATOM 817 C CA . THR A 1 109 ? -1.829 -5.846 -7.196 1.00 84.62 109 THR A CA 1
ATOM 818 C C . THR A 1 109 ? -2.461 -5.910 -5.808 1.00 84.62 109 THR A C 1
ATOM 820 O O . THR A 1 109 ? -2.794 -4.892 -5.211 1.00 84.62 109 THR A O 1
ATOM 823 N N . SER A 1 110 ? -2.636 -7.117 -5.267 1.00 90.31 110 SER A N 1
ATOM 824 C CA . SER A 1 110 ? -3.165 -7.278 -3.909 1.00 90.31 110 SER A CA 1
ATOM 825 C C . SER A 1 110 ? -2.177 -6.744 -2.867 1.00 90.31 110 SER A C 1
ATOM 827 O O . SER A 1 110 ? -1.021 -7.178 -2.831 1.00 90.31 110 SER A O 1
ATOM 829 N N . VAL A 1 111 ? -2.673 -5.873 -1.987 1.00 93.56 111 VAL A N 1
ATOM 830 C CA . VAL A 1 111 ? -1.988 -5.340 -0.805 1.00 93.56 111 VAL A CA 1
ATOM 831 C C . VAL A 1 111 ? -2.440 -6.138 0.412 1.00 93.56 111 VAL A C 1
ATOM 833 O O . VAL A 1 111 ? -3.618 -6.133 0.773 1.00 93.56 111 VAL A O 1
ATOM 836 N N . THR A 1 112 ? -1.504 -6.853 1.028 1.00 94.50 112 THR A N 1
ATOM 837 C CA . THR A 1 112 ? -1.714 -7.689 2.217 1.00 94.50 112 THR A CA 1
ATOM 838 C C . THR A 1 112 ? -0.485 -7.632 3.113 1.00 94.50 112 THR A C 1
ATOM 840 O O . THR A 1 112 ? 0.595 -7.250 2.664 1.00 94.50 112 THR A O 1
ATOM 843 N N . PHE A 1 113 ? -0.641 -8.038 4.375 1.00 95.19 113 PHE A N 1
ATOM 844 C CA . PHE A 1 113 ? 0.454 -8.090 5.340 1.00 95.19 113 PHE A CA 1
ATOM 845 C C . PHE A 1 113 ? 0.575 -9.473 5.977 1.00 95.19 113 PHE A C 1
ATOM 847 O O . PHE A 1 113 ? -0.421 -10.123 6.298 1.00 95.19 113 PHE A O 1
ATOM 854 N N . ASN A 1 114 ? 1.810 -9.921 6.191 1.00 91.44 114 ASN A N 1
ATOM 855 C CA . ASN A 1 114 ? 2.097 -11.129 6.957 1.00 91.44 114 ASN A CA 1
ATOM 856 C C . ASN A 1 114 ? 1.978 -10.868 8.481 1.00 91.44 114 ASN A C 1
ATOM 858 O O . ASN A 1 114 ? 1.692 -9.759 8.939 1.00 91.44 114 ASN A O 1
ATOM 862 N N . ARG A 1 115 ? 2.257 -11.887 9.304 1.00 90.75 115 ARG A N 1
ATOM 863 C CA . ARG A 1 115 ? 2.210 -11.783 10.778 1.00 90.75 115 ARG A CA 1
ATOM 864 C C . ARG A 1 115 ? 3.143 -10.706 11.357 1.00 90.75 115 ARG A C 1
ATOM 866 O O . ARG A 1 115 ? 2.839 -10.148 12.415 1.00 90.75 115 ARG A O 1
ATOM 873 N N . ASN A 1 116 ? 4.258 -10.422 10.691 1.00 91.88 116 ASN A N 1
ATOM 874 C CA . ASN A 1 116 ? 5.218 -9.401 11.109 1.00 91.88 116 ASN A CA 1
ATOM 875 C C . ASN A 1 116 ? 4.755 -7.994 10.693 1.00 91.88 116 ASN A C 1
ATOM 877 O O . ASN A 1 116 ? 5.021 -7.024 11.407 1.00 91.88 116 ASN A O 1
ATOM 881 N N . GLY A 1 117 ? 3.942 -7.900 9.640 1.00 90.69 117 GLY A N 1
ATOM 882 C CA . GLY A 1 117 ? 3.489 -6.650 9.037 1.00 90.69 117 GLY A CA 1
ATOM 883 C C . GLY A 1 117 ? 4.158 -6.350 7.696 1.00 90.69 117 GLY A C 1
ATOM 884 O O . GLY A 1 117 ? 4.024 -5.229 7.218 1.00 90.69 117 GLY A O 1
ATOM 885 N N . ASP A 1 118 ? 4.863 -7.314 7.098 1.00 92.06 118 ASP A N 1
ATOM 886 C CA . ASP A 1 118 ? 5.514 -7.127 5.801 1.00 92.06 118 ASP A CA 1
ATOM 887 C C . ASP A 1 118 ? 4.547 -7.460 4.667 1.00 92.06 118 ASP A C 1
ATOM 889 O O . ASP A 1 118 ? 3.794 -8.438 4.743 1.00 92.06 118 ASP A O 1
ATOM 893 N N . ALA A 1 119 ? 4.602 -6.660 3.606 1.00 90.25 119 ALA A N 1
ATOM 894 C CA . ALA A 1 119 ? 3.933 -6.960 2.350 1.00 90.25 119 ALA A CA 1
ATOM 895 C C . ALA A 1 119 ? 4.732 -8.001 1.541 1.00 90.25 119 ALA A C 1
ATOM 897 O O . ALA A 1 119 ? 5.959 -8.065 1.671 1.00 90.25 119 ALA A O 1
ATOM 898 N N . PRO A 1 120 ? 4.072 -8.817 0.698 1.00 88.00 120 PRO A N 1
ATOM 899 C CA . PRO A 1 120 ? 4.767 -9.740 -0.195 1.00 88.00 120 PRO A CA 1
ATOM 900 C C . PRO A 1 120 ? 5.710 -8.984 -1.141 1.00 88.00 120 PRO A C 1
ATOM 902 O O . PRO A 1 120 ? 5.341 -7.961 -1.723 1.00 88.00 120 PRO A O 1
ATOM 905 N N . GLY A 1 121 ? 6.932 -9.499 -1.288 1.00 87.88 121 GLY A N 1
ATOM 906 C CA . GLY A 1 121 ? 7.951 -8.915 -2.155 1.00 87.88 121 GLY A CA 1
ATOM 907 C C . GLY A 1 121 ? 7.598 -9.077 -3.631 1.00 87.88 121 GLY A C 1
ATOM 908 O O . GLY A 1 121 ? 7.080 -10.111 -4.046 1.00 87.88 121 GLY A O 1
ATOM 909 N N . ARG A 1 122 ? 7.876 -8.045 -4.429 1.00 86.81 122 ARG A N 1
ATOM 910 C CA . ARG A 1 122 ? 7.711 -8.061 -5.885 1.00 86.81 122 ARG A CA 1
ATOM 911 C C . ARG A 1 122 ? 8.881 -7.311 -6.504 1.00 86.81 122 ARG A C 1
ATOM 913 O O . ARG A 1 122 ? 9.152 -6.180 -6.103 1.00 86.81 122 ARG A O 1
ATOM 920 N N . TYR A 1 123 ? 9.568 -7.935 -7.450 1.00 89.31 123 TYR A N 1
ATOM 921 C CA . TYR A 1 123 ? 10.733 -7.362 -8.109 1.00 89.31 123 TYR A CA 1
ATOM 922 C C . TYR A 1 123 ? 10.617 -7.507 -9.616 1.00 89.31 123 TYR A C 1
ATOM 924 O O . TYR A 1 123 ? 10.377 -8.601 -10.126 1.00 89.31 123 TYR A O 1
ATOM 932 N N . ASP A 1 124 ? 10.875 -6.411 -10.312 1.00 89.06 124 ASP A N 1
ATOM 933 C CA . ASP A 1 124 ? 11.168 -6.418 -11.735 1.00 89.06 124 ASP A CA 1
ATOM 934 C C . ASP A 1 124 ? 12.678 -6.609 -11.918 1.00 89.06 124 ASP A C 1
ATOM 936 O O . ASP A 1 124 ? 13.491 -5.904 -11.312 1.00 89.06 124 ASP A O 1
ATOM 940 N N . LEU A 1 125 ? 13.064 -7.595 -12.727 1.00 90.81 125 LEU A N 1
ATOM 941 C CA . LEU A 1 125 ? 14.459 -7.908 -13.009 1.00 90.81 125 LEU A CA 1
ATOM 942 C C . LEU A 1 125 ? 14.876 -7.215 -14.298 1.00 90.81 125 LEU A C 1
ATOM 944 O O . LEU A 1 125 ? 14.364 -7.521 -15.375 1.00 90.81 125 LEU A O 1
ATOM 948 N N . PHE A 1 126 ? 15.851 -6.320 -14.189 1.00 90.56 126 PHE A N 1
ATOM 949 C CA . PHE A 1 126 ? 16.414 -5.609 -15.328 1.00 90.56 126 PHE A CA 1
ATOM 950 C C . PHE A 1 126 ? 17.834 -6.077 -15.622 1.00 90.56 126 PHE A C 1
ATOM 952 O O . PHE A 1 126 ? 18.632 -6.295 -14.712 1.00 90.56 126 PHE A O 1
ATOM 959 N N . GLN A 1 127 ? 18.165 -6.163 -16.906 1.00 89.38 127 GLN A N 1
ATOM 960 C CA . GLN A 1 127 ? 19.523 -6.396 -17.381 1.00 89.38 127 GLN A CA 1
ATOM 961 C C . GLN A 1 127 ? 19.963 -5.241 -18.266 1.00 89.38 127 GLN A C 1
ATOM 963 O O . GLN A 1 127 ? 19.228 -4.812 -19.154 1.00 89.38 127 GLN A O 1
ATOM 968 N N . TYR A 1 128 ? 21.174 -4.743 -18.033 1.00 89.19 128 TYR A N 1
ATOM 969 C CA . TYR A 1 128 ? 21.790 -3.777 -18.930 1.00 89.19 128 TYR A CA 1
ATOM 970 C C . TYR A 1 128 ? 22.325 -4.487 -20.174 1.00 89.19 128 TYR A C 1
ATOM 972 O O . TYR A 1 128 ? 23.079 -5.451 -20.051 1.00 89.19 128 TYR A O 1
ATOM 980 N N . GLN A 1 129 ? 21.942 -4.015 -21.359 1.00 86.81 129 GLN A N 1
ATOM 981 C CA . GLN A 1 129 ? 22.332 -4.620 -22.631 1.00 86.81 129 GLN A CA 1
ATOM 982 C C . GLN A 1 129 ? 22.937 -3.581 -23.573 1.00 86.81 129 GLN A C 1
ATOM 984 O O . GLN A 1 129 ? 22.395 -2.487 -23.751 1.00 86.81 129 GLN A O 1
ATOM 989 N N . LEU A 1 130 ? 24.052 -3.959 -24.200 1.00 83.50 130 LEU A N 1
ATOM 990 C CA . LEU A 1 130 ? 24.725 -3.217 -25.262 1.00 83.50 130 LEU A CA 1
ATOM 991 C C . LEU A 1 130 ? 24.334 -3.887 -26.582 1.00 83.50 130 LEU A C 1
ATOM 993 O O . LEU A 1 130 ? 24.820 -4.969 -26.879 1.00 83.50 130 LEU A O 1
ATOM 997 N N . SER A 1 131 ? 23.419 -3.296 -27.349 1.00 73.38 131 SER A N 1
ATOM 998 C CA . SER A 1 131 ? 22.988 -3.883 -28.623 1.00 73.38 131 SER A CA 1
ATOM 999 C C . SER A 1 131 ? 23.657 -3.174 -29.797 1.00 73.38 131 SER A C 1
ATOM 1001 O O . SER A 1 131 ? 23.686 -1.944 -29.856 1.00 73.38 131 SER A O 1
ATOM 1003 N N . ASN A 1 132 ? 24.155 -3.947 -30.762 1.00 66.56 132 ASN A N 1
ATOM 1004 C CA . ASN A 1 132 ? 24.662 -3.433 -32.033 1.00 66.56 132 ASN A CA 1
ATOM 1005 C C . ASN A 1 132 ? 23.484 -3.023 -32.936 1.00 66.56 132 ASN A C 1
ATOM 1007 O O . ASN A 1 132 ? 23.121 -3.743 -33.860 1.00 66.56 132 ASN A O 1
ATOM 1011 N N . GLY A 1 133 ? 22.851 -1.882 -32.646 1.00 67.94 133 GLY A N 1
ATOM 1012 C CA . GLY A 1 133 ? 21.766 -1.328 -33.470 1.00 67.94 133 GLY A CA 1
ATOM 1013 C C . GLY A 1 133 ? 20.657 -0.608 -32.702 1.00 67.94 133 GLY A C 1
ATOM 1014 O O . GLY A 1 133 ? 19.948 0.203 -33.292 1.00 67.94 133 GLY A O 1
ATOM 1015 N N . SER A 1 134 ? 20.530 -0.835 -31.391 1.00 70.19 134 SER A N 1
ATOM 1016 C CA . SER A 1 134 ? 19.648 -0.055 -30.510 1.00 70.19 134 SER A CA 1
ATOM 1017 C C . SER A 1 134 ? 20.439 0.630 -29.401 1.00 70.19 134 SER A C 1
ATOM 1019 O O . SER A 1 134 ? 21.468 0.115 -28.966 1.00 70.19 134 SER A O 1
ATOM 1021 N N . SER A 1 135 ? 19.938 1.761 -28.901 1.00 76.12 135 SER A N 1
ATOM 1022 C CA . SER A 1 135 ? 20.550 2.471 -27.775 1.00 76.12 135 SER A CA 1
ATOM 1023 C C . SER A 1 135 ? 20.759 1.531 -26.578 1.00 76.12 135 SER A C 1
ATOM 1025 O O . SER A 1 135 ? 19.829 0.804 -26.214 1.00 76.12 135 SER A O 1
ATOM 1027 N N . PRO A 1 136 ? 21.952 1.521 -25.963 1.00 85.19 136 PRO A N 1
ATOM 1028 C CA . PRO A 1 136 ? 22.222 0.673 -24.813 1.00 85.19 136 PRO A CA 1
ATOM 1029 C C . PRO A 1 136 ? 21.378 1.103 -23.611 1.00 85.19 136 PRO A C 1
ATOM 1031 O O . PRO A 1 136 ? 21.145 2.295 -23.397 1.00 85.19 136 PRO A O 1
ATOM 1034 N N . GLY A 1 137 ? 20.914 0.139 -22.817 1.00 86.00 137 GLY A N 1
ATOM 1035 C CA . GLY A 1 137 ? 19.987 0.432 -21.728 1.00 86.00 137 GLY A CA 1
ATOM 1036 C C . GLY A 1 137 ? 19.544 -0.784 -20.926 1.00 86.00 137 GLY A C 1
ATOM 1037 O O . GLY A 1 137 ? 19.854 -1.928 -21.261 1.00 86.00 137 GLY A O 1
ATOM 1038 N N . TYR A 1 138 ? 18.813 -0.512 -19.845 1.00 86.62 138 TYR A N 1
ATOM 1039 C CA . TYR A 1 138 ? 18.180 -1.539 -19.027 1.00 86.62 138 TYR A CA 1
ATOM 1040 C C . TYR A 1 138 ? 16.938 -2.078 -19.730 1.00 86.62 138 TYR A C 1
ATOM 1042 O O . TYR A 1 138 ? 16.021 -1.323 -20.047 1.00 86.62 138 TYR A O 1
ATOM 1050 N N . LYS A 1 139 ? 16.896 -3.393 -19.938 1.00 86.44 139 LYS A N 1
ATOM 1051 C CA . LYS A 1 139 ? 15.722 -4.105 -20.436 1.00 86.44 139 LYS A CA 1
ATOM 1052 C C . LYS A 1 139 ? 15.143 -4.976 -19.335 1.00 86.44 139 LYS A C 1
ATOM 1054 O O . LYS A 1 139 ? 15.887 -5.605 -18.584 1.00 86.44 139 LYS A O 1
ATOM 1059 N N . LEU A 1 140 ? 13.817 -5.004 -19.247 1.00 87.94 140 LEU A N 1
ATOM 1060 C CA . LEU A 1 140 ? 13.104 -5.925 -18.371 1.00 87.94 140 LEU A CA 1
ATOM 1061 C C . LEU A 1 140 ? 13.306 -7.350 -18.897 1.00 87.94 140 LEU A C 1
ATOM 1063 O O . LEU A 1 140 ? 12.949 -7.648 -20.035 1.00 87.94 140 LEU A O 1
ATOM 1067 N N . ILE A 1 141 ? 13.881 -8.217 -18.069 1.00 92.31 141 ILE A N 1
ATOM 1068 C CA . ILE A 1 141 ? 14.157 -9.620 -18.405 1.00 92.31 141 ILE A CA 1
ATOM 1069 C C . ILE A 1 141 ? 13.318 -10.596 -17.588 1.00 92.31 141 ILE A C 1
ATOM 1071 O O . ILE A 1 141 ? 13.348 -11.792 -17.855 1.00 92.31 141 ILE A O 1
ATOM 1075 N N . GLY A 1 142 ? 12.569 -10.126 -16.596 1.00 92.88 142 GLY A N 1
ATOM 1076 C CA . GLY A 1 142 ? 11.750 -11.007 -15.784 1.00 92.88 142 GLY A CA 1
ATOM 1077 C C . GLY A 1 142 ? 11.113 -10.324 -14.592 1.00 92.88 142 GLY A C 1
ATOM 1078 O O . GLY A 1 142 ? 11.325 -9.137 -14.350 1.00 92.88 142 GLY A O 1
ATOM 1079 N N . GLN A 1 143 ? 10.351 -11.107 -13.838 1.00 93.06 143 GLN A N 1
ATOM 1080 C CA . GLN A 1 143 ? 9.690 -10.688 -12.609 1.00 93.06 143 GLN A CA 1
ATOM 1081 C C . GLN A 1 143 ? 9.805 -11.785 -11.548 1.00 93.06 143 GLN A C 1
ATOM 1083 O O . GLN A 1 143 ? 9.826 -12.979 -11.861 1.00 93.06 143 GLN A O 1
ATOM 1088 N N . TRP A 1 144 ? 9.870 -11.384 -10.283 1.00 91.56 144 TRP A N 1
ATOM 1089 C CA . TRP A 1 144 ? 9.820 -12.281 -9.134 1.00 91.56 144 TRP A CA 1
ATOM 1090 C C . TRP A 1 144 ? 8.773 -11.786 -8.146 1.00 91.56 144 TRP A C 1
ATOM 1092 O O . TRP A 1 144 ? 8.789 -10.621 -7.755 1.00 91.56 144 TRP A O 1
ATOM 1102 N N . MET A 1 145 ? 7.868 -12.670 -7.739 1.00 85.19 145 MET A N 1
ATOM 1103 C CA . MET A 1 145 ? 6.928 -12.418 -6.641 1.00 85.19 145 MET A CA 1
ATOM 1104 C C . MET A 1 145 ? 6.978 -13.598 -5.671 1.00 85.19 145 MET A C 1
ATOM 1106 O O . MET A 1 145 ? 7.701 -13.556 -4.688 1.00 85.19 145 MET A O 1
ATOM 1110 N N . ASP A 1 146 ? 6.309 -14.696 -6.020 1.00 85.50 146 ASP A N 1
ATOM 1111 C CA . ASP A 1 146 ? 6.453 -15.989 -5.335 1.00 85.50 146 ASP A CA 1
ATOM 1112 C C . ASP A 1 146 ? 7.311 -16.965 -6.155 1.00 85.50 146 ASP A C 1
ATOM 1114 O O . ASP A 1 146 ? 8.003 -17.830 -5.620 1.00 85.50 146 ASP A O 1
ATOM 1118 N N . MET A 1 147 ? 7.279 -16.809 -7.481 1.00 90.56 147 MET A N 1
ATOM 1119 C CA . MET A 1 147 ? 8.024 -17.610 -8.446 1.00 90.56 147 MET A CA 1
ATOM 1120 C C . MET A 1 147 ? 8.785 -16.689 -9.398 1.00 90.56 147 MET A C 1
ATOM 1122 O O . MET A 1 147 ? 8.293 -15.622 -9.769 1.00 90.56 147 MET A O 1
ATOM 1126 N N . LEU A 1 148 ? 9.985 -17.115 -9.794 1.00 93.44 148 LEU A N 1
ATOM 1127 C CA . LEU A 1 148 ? 10.778 -16.433 -10.807 1.00 93.44 148 LEU A CA 1
ATOM 1128 C C . LEU A 1 148 ? 10.200 -16.702 -12.199 1.00 93.44 148 LEU A C 1
ATOM 1130 O O . LEU A 1 148 ? 10.050 -17.857 -12.596 1.00 93.44 148 LEU A O 1
ATOM 1134 N N . GLN A 1 149 ? 9.957 -15.639 -12.955 1.00 93.31 149 GLN A N 1
ATOM 1135 C CA . GLN A 1 149 ? 9.633 -15.700 -14.375 1.00 93.31 149 GLN A CA 1
ATOM 1136 C C . GLN A 1 149 ? 10.696 -14.926 -15.143 1.00 93.31 149 GLN A C 1
ATOM 1138 O O . GLN A 1 149 ? 10.839 -13.720 -14.956 1.00 93.31 149 GLN A O 1
ATOM 1143 N N . LEU A 1 150 ? 11.459 -15.622 -15.985 1.00 92.94 150 LEU A N 1
ATOM 1144 C CA . LEU A 1 150 ? 12.538 -15.037 -16.775 1.00 92.94 150 LEU A CA 1
ATOM 1145 C C . LEU A 1 150 ? 12.241 -15.196 -18.265 1.00 92.94 150 LEU A C 1
ATOM 1147 O O . LEU A 1 150 ? 11.853 -16.273 -18.715 1.00 92.94 150 LEU A O 1
ATOM 1151 N N . ASN A 1 151 ? 12.482 -14.143 -19.036 1.00 86.31 151 ASN A N 1
ATOM 1152 C CA . ASN A 1 151 ? 12.437 -14.183 -20.483 1.00 86.31 151 ASN A CA 1
ATOM 1153 C C . ASN A 1 151 ? 13.849 -14.344 -21.059 1.00 86.31 151 ASN A C 1
ATOM 1155 O O . ASN A 1 151 ? 14.554 -13.373 -21.336 1.00 86.31 151 ASN A O 1
ATOM 1159 N N . VAL A 1 152 ? 14.255 -15.602 -21.237 1.00 80.62 152 VAL A N 1
ATOM 1160 C CA . VAL A 1 152 ? 15.614 -15.964 -21.668 1.00 80.62 152 VAL A CA 1
ATOM 1161 C C . VAL A 1 152 ? 15.910 -15.511 -23.102 1.00 80.62 152 VAL A C 1
ATOM 1163 O O . VAL A 1 152 ? 17.063 -15.236 -23.426 1.00 80.62 152 VAL A O 1
ATOM 1166 N N . SER A 1 153 ? 14.890 -15.347 -23.953 1.00 78.44 153 SER A N 1
ATOM 1167 C CA . SER A 1 153 ? 15.093 -14.882 -25.335 1.00 78.44 153 SER A CA 1
ATOM 1168 C C . SER A 1 153 ? 15.603 -13.443 -25.416 1.00 78.44 153 SER A C 1
ATOM 1170 O O . SER A 1 153 ? 16.178 -13.059 -26.425 1.00 78.44 153 SER A O 1
ATOM 1172 N N . ILE A 1 154 ? 15.427 -12.656 -24.350 1.00 71.88 154 ILE A N 1
ATOM 1173 C CA . ILE A 1 154 ? 15.919 -11.279 -24.261 1.00 71.88 154 ILE A CA 1
ATOM 1174 C C . ILE A 1 154 ? 17.348 -11.250 -23.698 1.00 71.88 154 ILE A C 1
ATOM 1176 O O . ILE A 1 154 ? 18.049 -10.265 -23.886 1.00 71.88 154 ILE A O 1
ATOM 1180 N N . THR A 1 155 ? 17.802 -12.308 -23.017 1.00 62.34 155 THR A N 1
ATOM 1181 C CA . THR A 1 155 ? 19.079 -12.326 -22.274 1.00 62.34 155 THR A CA 1
ATOM 1182 C C . THR A 1 155 ? 20.316 -12.706 -23.097 1.00 62.34 155 THR A C 1
ATOM 1184 O O . THR A 1 155 ? 21.411 -12.713 -22.538 1.00 62.34 155 THR A O 1
ATOM 1187 N N . ALA A 1 156 ? 20.168 -13.018 -24.388 1.00 55.41 156 ALA A N 1
ATOM 1188 C CA . ALA A 1 156 ? 21.264 -13.470 -25.244 1.00 55.41 156 ALA A CA 1
ATOM 1189 C C . ALA A 1 156 ? 21.344 -12.662 -26.550 1.00 55.41 156 ALA A C 1
ATOM 1191 O O . ALA A 1 156 ? 20.511 -12.840 -27.432 1.00 55.41 156 ALA A O 1
ATOM 1192 N N . ASP A 1 157 ? 22.363 -11.804 -26.623 1.00 50.41 157 ASP A N 1
ATOM 1193 C CA . ASP A 1 157 ? 23.210 -11.524 -27.792 1.00 50.41 157 ASP A CA 1
ATOM 1194 C C . ASP A 1 157 ? 24.622 -11.200 -27.274 1.00 50.41 157 ASP A C 1
ATOM 1196 O O . ASP A 1 157 ? 24.718 -10.455 -26.266 1.00 50.41 157 ASP A O 1
#

Secondary structure (DSSP, 8-state):
------------PPPPPP---SS------SSSS---TT-----TTS-PPPPTTHHHHHHHHHHHHHHHHHHHHHHSTT-SS--HHHHT-HHHHHHHHHHT-EEE-TTS-EEE--TTSPPPP-EEEEEEE--SSS--EEEEEEEESSSEEE-GGGS--

InterPro domains:
  IPR001828 Receptor, ligand binding region [PF01094] (21-129)
  IPR001883 GPCR, family 3, metabotropic glutamate receptor 7 [PR01057] (77-91)
  IPR001883 GPCR, family 3, metabotropic glutamate receptor 7 [PR01057] (126-138)
  IPR028082 Periplasmic binding protein-like I [SSF53822] (10-148)
  IPR050726 Metabotropic Glutamate Receptor [PTHR24060] (25-153)

Radius of gyration: 23.34 Å; chains: 1; bounding box: 56×57×56 Å

Foldseek 3Di:
DDDDDDDDPDDDDDDDDDDDDPDDDDDDDPDPDPPPPPPDDPDPPDPDDDDPCVQVVQVLVVLLVQLLVVVCCVQPPPDDDDDPCNVPVDDVNSVVSSQQDWDQTPVRHIFHADPVGDTFDKDFDWDFDDDPPDDTDTDGQWMDGPDTDGNVVVVDD

Sequence (157 aa):
MTSSVLPSTRLTCSPSSPQQSNHLTSFLCNGNMPLSCGQERIGIDSKYEQEGKVQFVIDAVYAVAHALHNMHRDLCPERSGICPEMEMAGGKKLLKYIRAVSFNGSAGTSVTFNRNGDAPGRYDLFQYQLSNGSSPGYKLIGQWMDMLQLNVSITAD